Protein AF-A0A7G8X7M5-F1 (afdb_monomer_lite)

Foldseek 3Di:
DDDDDDDDDPPDPDDDPVVVVVVPVPPDDPVPPPDLVVVLVVLVVVCVVVVVVPPPDLVVLVVQLVVLVVQLCVLPPPDPPVVSCVPVVVSNVVSVVSNVSSVSSSCVNVVHPPVVVVVVVVVVVCVVDPD

Sequence (131 aa):
MERAFYSPRNKTPNVPRSWRLQLDIKKNCRKDEINLEKLQTEIREFTKARNWGGNHDARNLAISISLEASELLEHFQWKSGEEAVAHNKQEIVDEAADVFIYLLQFADLIGIDLEEAARAKMKKNAEKYPV

Structure (mmCIF, N/CA/C/O backbone):
data_AF-A0A7G8X7M5-F1
#
_entry.id   AF-A0A7G8X7M5-F1
#
loop_
_atom_site.group_PDB
_atom_site.id
_atom_site.type_symbol
_atom_site.label_atom_id
_atom_site.label_alt_id
_atom_site.label_comp_id
_atom_site.label_asym_id
_atom_site.label_entity_id
_atom_site.label_seq_id
_atom_site.pdbx_PDB_ins_code
_atom_site.Cartn_x
_atom_site.Cartn_y
_atom_site.Cartn_z
_atom_site.occupancy
_atom_site.B_iso_or_equiv
_atom_site.auth_seq_id
_atom_site.auth_comp_id
_atom_site.auth_asym_id
_atom_site.auth_atom_id
_atom_site.pdbx_PDB_model_num
ATOM 1 N N . MET A 1 1 ? -45.635 -36.754 -47.489 1.00 35.31 1 MET A N 1
ATOM 2 C CA . MET A 1 1 ? -44.382 -37.499 -47.740 1.00 35.31 1 MET A CA 1
ATOM 3 C C . MET A 1 1 ? -43.293 -36.438 -47.797 1.00 35.31 1 MET A C 1
ATOM 5 O O . MET A 1 1 ? -43.472 -35.518 -48.571 1.00 35.31 1 MET A O 1
ATOM 9 N N . GLU A 1 2 ? -42.247 -36.353 -46.985 1.00 36.25 2 GLU A N 1
ATOM 10 C CA . GLU A 1 2 ? -41.614 -37.227 -45.995 1.00 36.25 2 GLU A CA 1
ATOM 11 C C . GLU A 1 2 ? -40.651 -36.318 -45.181 1.00 36.25 2 GLU A C 1
ATOM 13 O O . GLU A 1 2 ? -40.161 -35.319 -45.709 1.00 36.25 2 GLU A O 1
ATOM 18 N N . ARG A 1 3 ? -40.437 -36.583 -43.884 1.00 41.66 3 ARG A N 1
ATOM 19 C CA . ARG A 1 3 ? -39.533 -35.804 -43.007 1.00 41.66 3 ARG A CA 1
ATOM 20 C C . ARG A 1 3 ? -38.076 -36.239 -43.217 1.00 41.66 3 ARG A C 1
ATOM 22 O O . ARG A 1 3 ? -37.840 -37.439 -43.224 1.00 41.66 3 ARG A O 1
ATOM 29 N N . ALA A 1 4 ? -37.115 -35.309 -43.171 1.00 34.50 4 ALA A N 1
ATOM 30 C CA . ALA A 1 4 ? -35.784 -35.551 -42.584 1.00 34.50 4 ALA A CA 1
ATOM 31 C C . ALA A 1 4 ? -35.048 -34.222 -42.300 1.00 34.50 4 ALA A C 1
ATOM 33 O O . ALA A 1 4 ? -34.762 -33.456 -43.208 1.00 34.50 4 ALA A O 1
ATOM 34 N N . PHE A 1 5 ? -34.967 -33.807 -41.033 1.00 36.88 5 PHE A N 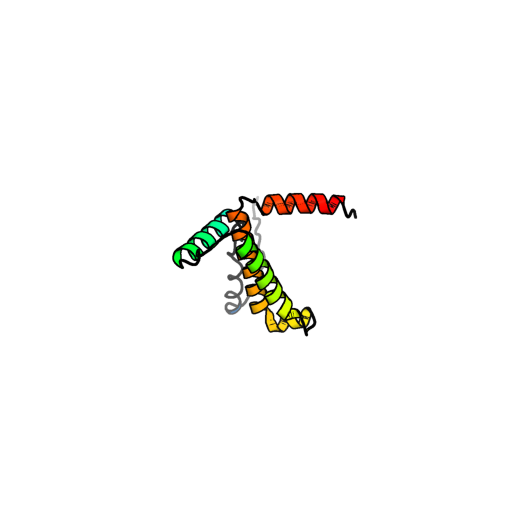1
ATOM 35 C CA . PHE A 1 5 ? -33.817 -33.965 -40.119 1.00 36.88 5 PHE A CA 1
ATOM 36 C C . PHE A 1 5 ? -32.692 -32.931 -40.313 1.00 36.88 5 PHE A C 1
ATOM 38 O O . PHE A 1 5 ? -31.762 -33.096 -41.095 1.00 36.88 5 PHE A O 1
ATOM 45 N N . TYR A 1 6 ? -32.767 -31.886 -39.485 1.00 34.03 6 TYR A N 1
ATOM 46 C CA . TYR A 1 6 ? -31.661 -31.005 -39.120 1.00 34.03 6 TYR A CA 1
ATOM 47 C C . TYR A 1 6 ? -30.586 -31.822 -38.379 1.00 34.03 6 TYR A C 1
ATOM 49 O O . TYR A 1 6 ? -30.892 -32.488 -37.391 1.00 34.03 6 TYR A O 1
ATOM 57 N N . SER A 1 7 ? -29.332 -31.779 -38.836 1.00 40.44 7 SER A N 1
ATOM 58 C CA . SER A 1 7 ? -28.184 -32.369 -38.130 1.00 40.44 7 SER A CA 1
ATOM 59 C C . SER A 1 7 ? -27.022 -31.369 -38.109 1.00 40.44 7 SER A C 1
ATOM 61 O O . SER A 1 7 ? -26.358 -31.201 -39.135 1.00 40.44 7 SER A O 1
ATOM 63 N N . PRO A 1 8 ? -26.702 -30.753 -36.957 1.00 43.31 8 PRO A N 1
ATOM 64 C CA . PRO A 1 8 ? -25.558 -29.868 -36.827 1.00 43.31 8 PRO A CA 1
ATOM 65 C C . PRO A 1 8 ? -24.313 -30.710 -36.535 1.00 43.31 8 PRO A C 1
ATOM 67 O O . PRO A 1 8 ? -24.108 -31.179 -35.418 1.00 43.31 8 PRO A O 1
ATOM 70 N N . ARG A 1 9 ? -23.454 -30.922 -37.536 1.00 40.19 9 ARG A N 1
ATOM 71 C CA . ARG A 1 9 ? -22.105 -31.454 -37.297 1.00 40.19 9 ARG A CA 1
ATOM 72 C C . ARG A 1 9 ? -21.068 -30.363 -37.511 1.00 40.19 9 ARG A C 1
ATOM 74 O O . ARG A 1 9 ? -20.459 -30.261 -38.572 1.00 40.19 9 ARG A O 1
ATOM 81 N N . ASN A 1 10 ? -20.855 -29.593 -36.443 1.00 41.62 10 ASN A N 1
ATOM 82 C CA . ASN A 1 10 ? -19.599 -28.897 -36.187 1.00 41.62 10 ASN A CA 1
ATOM 83 C C . ASN A 1 10 ? -18.473 -29.936 -36.220 1.00 41.62 10 ASN A C 1
ATOM 85 O O . ASN A 1 10 ? -18.331 -30.747 -35.305 1.00 41.62 10 ASN A O 1
ATOM 89 N N . LYS A 1 11 ? -17.691 -29.934 -37.299 1.00 43.81 11 LYS A N 1
ATOM 90 C CA . LYS A 1 11 ? -16.432 -30.671 -37.370 1.00 43.81 11 LYS A CA 1
ATOM 91 C C . LYS A 1 11 ? -15.440 -29.946 -36.463 1.00 43.81 11 LYS A C 1
ATOM 93 O O . LYS A 1 11 ? -14.825 -28.969 -36.877 1.00 43.81 11 LYS A O 1
ATOM 98 N N . THR A 1 12 ? -15.313 -30.383 -35.216 1.00 48.22 12 THR A N 1
ATOM 99 C CA . THR A 1 12 ? -14.159 -29.998 -34.404 1.00 48.22 12 THR A CA 1
ATOM 100 C C . THR A 1 12 ? -12.910 -30.622 -35.033 1.00 48.22 12 THR A C 1
ATOM 102 O O . THR A 1 12 ? -12.942 -31.800 -35.408 1.00 48.22 12 THR A O 1
ATOM 105 N N . PRO A 1 13 ? -11.814 -29.866 -35.215 1.00 43.06 13 PRO A N 1
ATOM 106 C CA . PRO A 1 13 ? -10.582 -30.450 -35.713 1.00 43.06 13 PRO A CA 1
ATOM 107 C C . PRO A 1 13 ? -10.057 -31.477 -34.705 1.00 43.06 13 PRO A C 1
ATOM 109 O O . PRO A 1 13 ? -10.163 -31.305 -33.490 1.00 43.06 13 PRO A O 1
ATOM 112 N N . ASN A 1 14 ? -9.528 -32.578 -35.236 1.00 51.53 14 ASN A N 1
ATOM 113 C CA . ASN A 1 14 ? -9.010 -33.715 -34.487 1.00 51.53 14 ASN A CA 1
ATOM 114 C C . ASN A 1 14 ? -7.735 -33.309 -33.728 1.00 51.53 14 ASN A C 1
ATOM 116 O O . ASN A 1 14 ? -6.630 -33.405 -34.255 1.00 51.53 14 ASN A O 1
ATOM 120 N N . VAL A 1 15 ? -7.900 -32.798 -32.506 1.00 52.44 15 VAL A N 1
ATOM 121 C CA . VAL A 1 15 ? -6.787 -32.407 -31.631 1.00 52.44 15 VAL A CA 1
ATOM 122 C C . VAL A 1 15 ? -6.190 -33.671 -30.988 1.00 52.44 15 VAL A C 1
ATOM 124 O O . VAL A 1 15 ? -6.952 -34.450 -30.393 1.00 52.44 15 VAL A O 1
ATOM 127 N N . PRO A 1 16 ? -4.865 -33.908 -31.077 1.00 59.88 16 PRO A N 1
ATOM 128 C CA . PRO A 1 16 ? -4.247 -35.123 -30.546 1.00 59.88 16 PRO A CA 1
ATOM 129 C C . PRO A 1 16 ? -4.472 -35.263 -29.031 1.00 59.88 16 PRO A C 1
ATOM 131 O O . PRO A 1 16 ? -4.518 -34.269 -28.309 1.00 59.88 16 PRO A O 1
ATOM 134 N N . ARG A 1 17 ? -4.598 -36.498 -28.516 1.00 53.53 17 ARG A N 1
ATOM 135 C CA . ARG A 1 17 ? -4.881 -36.762 -27.083 1.00 53.53 17 ARG A CA 1
ATOM 136 C C . ARG A 1 17 ? -3.874 -36.103 -26.125 1.00 53.53 17 ARG A C 1
ATOM 138 O O . ARG A 1 17 ? -4.277 -35.702 -25.039 1.00 53.53 17 ARG A O 1
ATOM 145 N N . SER A 1 18 ? -2.619 -35.925 -26.538 1.00 43.75 18 SER A N 1
ATOM 146 C CA . SER A 1 18 ? -1.574 -35.228 -25.769 1.00 43.75 18 SER A CA 1
ATOM 147 C C . SER A 1 18 ? -1.795 -33.715 -25.624 1.00 43.75 18 SER A C 1
ATOM 149 O O . SER A 1 18 ? -1.244 -33.108 -24.717 1.00 43.75 18 SER A O 1
ATOM 151 N N . TRP A 1 19 ? -2.655 -33.114 -26.450 1.00 42.59 19 TRP A N 1
ATOM 152 C CA . TRP A 1 19 ? -3.021 -31.692 -26.406 1.00 42.59 19 TRP A CA 1
ATOM 153 C C . TRP A 1 19 ? -4.318 -31.443 -25.622 1.00 42.59 19 TRP A C 1
ATOM 155 O O . TRP A 1 19 ? -4.722 -30.302 -25.411 1.00 42.59 19 TRP A O 1
ATOM 165 N N . ARG A 1 20 ? -4.976 -32.513 -25.156 1.00 46.06 20 ARG A N 1
ATOM 166 C CA . ARG A 1 20 ? -6.221 -32.450 -24.378 1.00 46.06 20 ARG A CA 1
ATOM 167 C C . ARG A 1 20 ? -5.982 -32.243 -22.871 1.00 46.06 20 ARG A C 1
ATOM 169 O O . ARG A 1 20 ? -6.933 -32.001 -22.151 1.00 46.06 20 ARG A O 1
ATOM 176 N N . LEU A 1 21 ? -4.725 -32.278 -22.414 1.00 45.78 21 LEU A N 1
ATOM 177 C CA . LEU A 1 21 ? -4.322 -32.023 -21.019 1.00 45.78 21 LEU A CA 1
ATOM 178 C C . LEU A 1 21 ? -3.834 -30.585 -20.758 1.00 45.78 21 LEU A C 1
ATOM 180 O O . LEU A 1 21 ? -3.687 -30.196 -19.607 1.00 45.78 21 LEU A O 1
ATOM 184 N N . GLN A 1 22 ? -3.632 -29.767 -21.798 1.00 42.41 22 GLN A N 1
ATOM 185 C CA . GLN A 1 22 ? -3.253 -28.348 -21.662 1.00 42.41 22 GLN A CA 1
ATOM 186 C C . GLN A 1 22 ? -4.407 -27.367 -21.930 1.00 42.41 22 GLN A C 1
ATOM 188 O O . GLN A 1 22 ? -4.246 -26.163 -21.744 1.00 42.41 22 GLN A O 1
ATOM 193 N N . LEU A 1 23 ? -5.587 -27.864 -22.315 1.00 42.44 23 LEU A N 1
ATOM 194 C CA . LEU A 1 23 ? -6.777 -27.044 -22.580 1.00 42.44 23 LEU A CA 1
ATOM 195 C C . LEU A 1 23 ? -7.804 -27.028 -21.433 1.00 42.44 23 LEU A C 1
ATOM 197 O O . LEU A 1 23 ? -8.767 -26.270 -21.510 1.00 42.44 23 LEU A O 1
ATOM 201 N N . ASP A 1 24 ? -7.549 -27.755 -20.340 1.00 40.41 24 ASP A N 1
ATOM 202 C CA . ASP A 1 24 ? -8.417 -27.800 -19.152 1.00 40.41 24 ASP A CA 1
ATOM 203 C C . ASP A 1 24 ? -7.824 -27.110 -17.901 1.00 40.41 24 ASP A C 1
ATOM 205 O O . ASP A 1 24 ? -8.462 -27.090 -16.856 1.00 40.41 24 ASP A O 1
ATOM 209 N N . ILE A 1 25 ? -6.674 -26.423 -18.005 1.00 44.53 25 ILE A N 1
ATOM 210 C CA . ILE A 1 25 ? -6.182 -25.513 -16.937 1.00 44.53 25 ILE A CA 1
ATOM 211 C C . ILE A 1 25 ? -6.824 -24.111 -17.049 1.00 44.53 25 ILE A C 1
ATOM 213 O O . ILE A 1 25 ? -6.808 -23.321 -16.111 1.00 44.53 25 ILE A O 1
ATOM 217 N N . LYS A 1 26 ? -7.489 -23.796 -18.171 1.00 45.31 26 LYS A N 1
ATOM 218 C CA . LYS A 1 26 ? -8.239 -22.534 -18.356 1.00 45.31 26 LYS A CA 1
ATOM 219 C C . LYS A 1 26 ? -9.707 -22.599 -17.912 1.00 45.31 26 LYS A C 1
ATOM 221 O O . LYS A 1 26 ? -10.516 -21.772 -18.328 1.00 45.31 26 LYS A O 1
ATOM 226 N N . LYS A 1 27 ? -10.062 -23.543 -17.042 1.00 50.28 27 LYS A N 1
ATOM 227 C CA . LYS A 1 27 ? -11.373 -23.600 -16.388 1.00 50.28 27 LYS A CA 1
ATOM 228 C C . LYS A 1 27 ? -11.188 -23.822 -14.897 1.00 50.28 27 LYS A C 1
ATOM 230 O O . LYS A 1 27 ? -11.186 -24.956 -14.444 1.00 50.28 27 LYS A O 1
ATOM 235 N N . ASN A 1 28 ? -11.047 -22.707 -14.183 1.00 44.09 28 ASN A N 1
ATOM 236 C CA . ASN A 1 28 ? -11.648 -22.417 -12.874 1.00 44.09 28 ASN A CA 1
ATOM 237 C C . ASN A 1 28 ? -10.727 -21.537 -12.008 1.00 44.09 28 ASN A C 1
ATOM 239 O O . ASN A 1 28 ? -10.410 -21.889 -10.883 1.00 44.09 28 ASN A O 1
ATOM 243 N N . CYS A 1 29 ? -10.352 -20.359 -12.508 1.00 41.28 29 CYS A N 1
ATOM 244 C CA . CYS A 1 29 ? -10.253 -19.197 -11.630 1.00 41.28 29 CYS A CA 1
ATOM 245 C C . CYS A 1 29 ? -11.438 -18.309 -11.990 1.00 41.28 29 CYS A C 1
ATOM 247 O O . CYS A 1 29 ? -11.324 -17.402 -12.815 1.00 41.28 29 CYS A O 1
ATOM 249 N N . ARG A 1 30 ? -12.607 -18.579 -11.395 1.00 47.31 30 ARG A N 1
ATOM 250 C CA . ARG A 1 30 ? -13.455 -17.440 -11.044 1.00 47.31 30 ARG A CA 1
ATOM 251 C C . ARG A 1 30 ? -12.530 -16.556 -10.212 1.00 47.31 30 ARG A C 1
ATOM 253 O O . ARG A 1 30 ? -12.005 -17.030 -9.212 1.00 47.31 30 ARG A O 1
ATOM 260 N N . LYS A 1 31 ? -12.213 -15.346 -10.682 1.00 52.84 31 LYS A N 1
ATOM 261 C CA . LYS A 1 31 ? -11.752 -14.322 -9.749 1.00 52.84 31 LYS A CA 1
ATOM 262 C C . LYS A 1 31 ? -12.932 -14.176 -8.807 1.00 52.84 31 LYS A C 1
ATOM 264 O O . LYS A 1 31 ? -13.942 -13.606 -9.214 1.00 52.84 31 LYS A O 1
ATOM 269 N N . ASP A 1 32 ? -12.861 -14.810 -7.644 1.00 57.25 32 ASP A N 1
ATOM 270 C CA . ASP A 1 32 ? -13.730 -14.418 -6.552 1.00 57.25 32 ASP A CA 1
ATOM 271 C C . ASP A 1 32 ? -13.569 -12.900 -6.454 1.00 57.25 32 ASP A C 1
ATOM 273 O O . ASP A 1 32 ? -12.452 -12.377 -6.538 1.00 57.25 32 ASP A O 1
ATOM 277 N N . GLU A 1 33 ? -14.692 -12.192 -6.467 1.00 65.56 33 GLU A N 1
ATOM 278 C CA . GLU A 1 33 ? -14.714 -10.748 -6.298 1.00 65.56 33 GLU A CA 1
ATOM 279 C C . GLU A 1 33 ? -13.829 -10.412 -5.093 1.00 65.56 33 GLU A C 1
ATOM 281 O O . GLU A 1 33 ? -14.007 -10.989 -4.017 1.00 65.56 33 GLU A O 1
ATOM 286 N N . ILE A 1 34 ? -12.797 -9.587 -5.301 1.00 70.69 34 ILE A N 1
ATOM 287 C CA . ILE A 1 34 ? -11.879 -9.232 -4.220 1.00 70.69 34 ILE A CA 1
ATOM 288 C C . ILE A 1 34 ? -12.708 -8.467 -3.196 1.00 70.69 34 ILE A C 1
ATOM 290 O O . ILE A 1 34 ? -13.087 -7.325 -3.433 1.0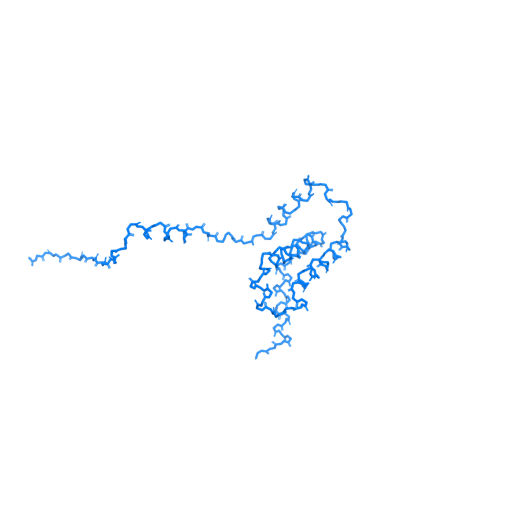0 70.69 34 ILE A O 1
ATOM 294 N N . ASN A 1 35 ? -12.992 -9.110 -2.069 1.00 86.81 35 ASN A N 1
ATOM 295 C CA . ASN A 1 35 ? -13.637 -8.476 -0.937 1.00 86.81 35 ASN A CA 1
ATOM 296 C C . ASN A 1 35 ? -12.535 -7.947 -0.008 1.00 86.81 35 ASN A C 1
ATOM 298 O O . ASN A 1 35 ? -11.841 -8.729 0.649 1.00 86.81 35 ASN A O 1
ATOM 302 N N . LEU A 1 36 ? -12.354 -6.623 0.010 1.00 89.62 36 LEU A N 1
ATOM 303 C CA . LEU A 1 36 ? -11.315 -5.971 0.813 1.00 89.62 36 LEU A CA 1
ATOM 304 C C . LEU A 1 36 ? -11.513 -6.201 2.314 1.00 89.62 36 LEU A C 1
ATOM 306 O O . LEU A 1 36 ? -10.530 -6.423 3.013 1.00 89.62 36 LEU A O 1
ATOM 310 N N . GLU A 1 37 ? -12.755 -6.241 2.796 1.00 88.56 37 GLU A N 1
ATOM 311 C CA . GLU A 1 37 ? -13.060 -6.507 4.208 1.00 88.56 37 GLU A CA 1
ATOM 312 C C . GLU A 1 37 ? -12.644 -7.927 4.617 1.00 88.56 37 GLU A C 1
ATOM 314 O O . GLU A 1 37 ? -12.103 -8.157 5.706 1.00 88.56 37 GLU A O 1
ATOM 319 N N . LYS A 1 38 ? -12.865 -8.901 3.725 1.00 90.50 38 LYS A N 1
ATOM 320 C CA . LYS A 1 38 ? -12.416 -10.281 3.923 1.00 90.50 38 LYS A CA 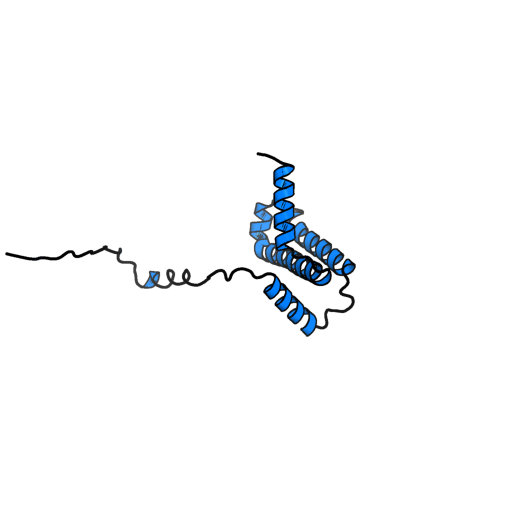1
ATOM 321 C C . LYS A 1 38 ? -10.892 -10.340 3.991 1.00 90.50 38 LYS A C 1
ATOM 323 O O . LYS A 1 38 ? -10.357 -10.939 4.918 1.00 90.50 38 LYS A O 1
ATOM 328 N N . LEU A 1 39 ? -10.201 -9.674 3.068 1.00 92.38 39 LEU A N 1
ATOM 329 C CA . LEU A 1 39 ? -8.739 -9.632 3.060 1.00 92.38 39 LEU A CA 1
ATOM 330 C C . LEU A 1 39 ? -8.173 -8.919 4.302 1.00 92.38 39 LEU A C 1
ATOM 332 O O . LEU A 1 39 ? -7.242 -9.421 4.924 1.00 92.38 39 LEU A O 1
ATOM 336 N N . GLN A 1 40 ? -8.768 -7.802 4.729 1.00 92.81 40 GLN A N 1
ATOM 337 C CA . GLN A 1 40 ? -8.422 -7.133 5.991 1.00 92.81 40 GLN A CA 1
ATOM 338 C C . GLN A 1 40 ? -8.611 -8.065 7.195 1.00 92.81 40 GLN A C 1
ATOM 340 O O . GLN A 1 40 ? -7.790 -8.072 8.113 1.00 92.81 40 GLN A O 1
ATOM 345 N N . THR A 1 41 ? -9.658 -8.895 7.184 1.00 91.75 41 THR A N 1
ATOM 346 C CA . THR A 1 41 ? -9.886 -9.908 8.224 1.00 91.75 41 THR A CA 1
ATOM 347 C C . THR A 1 41 ? -8.795 -10.973 8.232 1.00 91.75 41 THR A C 1
ATOM 349 O O . THR A 1 41 ? -8.224 -11.231 9.290 1.00 91.75 41 THR A O 1
ATOM 352 N N . GLU A 1 42 ? -8.447 -11.529 7.071 1.00 93.50 42 GLU A N 1
ATOM 353 C CA . GLU A 1 42 ? -7.361 -12.508 6.936 1.00 93.50 42 GLU A CA 1
ATOM 354 C C . GLU A 1 42 ? -6.018 -11.933 7.422 1.00 93.50 42 GLU A C 1
ATOM 356 O O . GLU A 1 42 ? -5.298 -12.588 8.180 1.00 93.50 42 GLU A O 1
ATOM 361 N N . ILE A 1 43 ? -5.711 -10.677 7.076 1.00 92.31 43 ILE A N 1
ATOM 362 C CA . ILE A 1 43 ? -4.501 -9.979 7.534 1.00 92.31 43 ILE A CA 1
ATOM 363 C C . ILE A 1 43 ? -4.516 -9.791 9.057 1.00 92.31 43 ILE A C 1
ATOM 365 O O . ILE A 1 43 ? -3.531 -10.104 9.728 1.00 92.31 43 ILE A O 1
ATOM 369 N N . ARG A 1 44 ? -5.632 -9.332 9.640 1.00 89.00 44 ARG A N 1
ATOM 370 C CA . ARG A 1 44 ? -5.757 -9.190 11.102 1.00 89.00 44 ARG A CA 1
ATOM 371 C C . ARG A 1 44 ? -5.509 -10.505 11.825 1.00 89.00 44 ARG A C 1
ATOM 373 O O . ARG A 1 44 ? -4.797 -10.528 12.829 1.00 89.00 44 ARG A O 1
ATOM 380 N N . GLU A 1 45 ? -6.104 -11.591 11.342 1.00 91.38 45 GLU A N 1
ATOM 381 C CA . GLU A 1 45 ? -5.933 -12.921 11.926 1.00 91.38 45 GLU A CA 1
ATOM 382 C C . GLU A 1 45 ? -4.479 -13.389 11.821 1.00 91.38 45 GLU A C 1
ATOM 384 O O . GLU A 1 45 ? -3.905 -13.856 12.810 1.00 91.38 45 GLU A O 1
ATOM 389 N N . PHE A 1 46 ? -3.854 -13.186 10.659 1.00 90.44 46 PHE A N 1
ATOM 390 C CA . PHE A 1 46 ? -2.454 -13.513 10.412 1.00 90.44 46 PHE A CA 1
ATOM 391 C C . PHE A 1 46 ? -1.499 -12.774 11.363 1.00 90.44 46 PHE A C 1
ATOM 393 O O . PHE A 1 46 ? -0.621 -13.406 11.967 1.00 90.44 46 PHE A O 1
ATOM 400 N N . THR A 1 47 ? -1.690 -11.463 11.525 1.00 87.19 47 THR A N 1
ATOM 401 C CA . THR A 1 47 ? -0.889 -10.598 12.403 1.00 87.19 47 THR A CA 1
ATOM 402 C C . THR A 1 47 ? -1.107 -10.948 13.874 1.00 87.19 47 THR A C 1
ATOM 404 O O . THR A 1 47 ? -0.147 -11.075 14.642 1.00 87.19 47 THR A O 1
ATOM 407 N N . LYS A 1 48 ? -2.367 -11.170 14.279 1.00 86.31 48 LYS A N 1
ATOM 408 C CA . LYS A 1 48 ? -2.729 -11.550 15.652 1.00 86.31 48 LYS A CA 1
ATOM 409 C C . LYS A 1 48 ? -2.098 -12.881 16.052 1.00 86.31 48 LYS A C 1
ATOM 411 O O . LYS A 1 48 ? -1.560 -12.985 17.151 1.00 86.31 48 LYS A O 1
ATOM 416 N N . ALA A 1 49 ? -2.116 -13.876 15.163 1.00 88.88 49 ALA A N 1
ATOM 417 C CA . ALA A 1 49 ? -1.534 -15.194 15.420 1.00 88.88 49 ALA A CA 1
ATOM 418 C C . ALA A 1 49 ? -0.017 -15.150 15.686 1.00 88.88 49 ALA A C 1
ATOM 420 O O . ALA A 1 49 ? 0.513 -16.027 16.364 1.00 88.88 49 ALA A O 1
ATOM 421 N N . ARG A 1 50 ? 0.680 -14.128 15.176 1.00 85.00 50 ARG A N 1
ATOM 422 C CA . ARG A 1 50 ? 2.135 -13.947 15.325 1.00 85.00 50 ARG A CA 1
ATOM 423 C C . ARG A 1 50 ? 2.526 -13.010 16.460 1.00 85.00 50 ARG A C 1
ATOM 425 O O . ARG A 1 50 ? 3.713 -12.804 16.691 1.00 85.00 50 ARG A O 1
ATOM 432 N N . ASN A 1 51 ? 1.543 -12.443 17.163 1.00 76.38 51 ASN A N 1
ATOM 433 C CA . ASN A 1 51 ? 1.759 -11.392 18.154 1.00 76.38 51 ASN A CA 1
ATOM 434 C C . ASN A 1 51 ? 2.605 -10.225 17.602 1.00 76.38 51 ASN A C 1
ATOM 436 O O . ASN A 1 51 ? 3.377 -9.603 18.327 1.00 76.38 51 ASN A O 1
ATOM 440 N N . TRP A 1 52 ? 2.462 -9.928 16.307 1.00 74.00 52 TRP A N 1
ATOM 441 C CA . TRP A 1 52 ? 3.168 -8.820 15.656 1.00 74.00 52 TRP A CA 1
ATOM 442 C C . TRP A 1 52 ? 2.589 -7.443 16.027 1.00 74.00 52 TRP A C 1
ATOM 444 O O . TRP A 1 52 ? 3.186 -6.424 15.720 1.00 74.00 52 TRP A O 1
ATOM 454 N N . GLY A 1 53 ? 1.495 -7.402 16.799 1.00 56.84 53 GLY A N 1
ATOM 455 C CA . GLY A 1 53 ? 0.790 -6.191 17.242 1.00 56.84 53 GLY A CA 1
ATOM 456 C C . GLY A 1 53 ? 1.486 -5.324 18.305 1.00 56.84 53 GLY A C 1
ATOM 457 O O . GLY A 1 53 ? 0.810 -4.553 18.988 1.00 56.84 53 GLY A O 1
ATOM 458 N N . GLY A 1 54 ? 2.804 -5.434 18.486 1.00 51.66 54 GLY A N 1
ATOM 459 C CA . GLY A 1 54 ? 3.556 -4.533 19.363 1.00 51.66 54 GLY A CA 1
ATOM 460 C C . GLY A 1 54 ? 3.679 -3.145 18.726 1.00 51.66 54 GLY A C 1
ATOM 461 O O . GLY A 1 54 ? 4.459 -2.973 17.801 1.00 51.66 54 GLY A O 1
ATOM 462 N N . ASN A 1 55 ? 2.914 -2.164 19.224 1.00 55.91 55 ASN A N 1
ATOM 463 C CA . ASN A 1 55 ? 2.783 -0.795 18.688 1.00 55.91 55 ASN A CA 1
ATOM 464 C C . ASN A 1 55 ? 2.238 -0.702 17.245 1.00 55.91 55 ASN A C 1
ATOM 466 O O . ASN A 1 55 ? 2.786 0.002 16.399 1.00 55.91 55 ASN A O 1
ATOM 470 N N . HIS A 1 56 ? 1.101 -1.343 16.971 1.00 69.50 56 HIS A N 1
ATOM 471 C CA . HIS A 1 56 ? 0.289 -1.040 15.784 1.00 69.50 56 HIS A CA 1
ATOM 472 C C . HIS A 1 56 ? -0.484 0.275 15.978 1.00 69.50 56 HIS A C 1
ATOM 474 O O . HIS A 1 56 ? -1.670 0.274 16.303 1.00 69.50 56 HIS A O 1
ATOM 480 N N . ASP A 1 57 ? 0.203 1.404 15.810 1.00 86.19 57 ASP A N 1
ATOM 481 C CA . ASP A 1 57 ? -0.437 2.712 15.679 1.00 86.19 57 ASP A CA 1
ATOM 482 C C . ASP A 1 57 ? -0.400 3.197 14.219 1.00 86.19 57 ASP A C 1
ATOM 484 O O . ASP A 1 57 ? 0.351 2.694 13.377 1.00 86.19 57 ASP A O 1
ATOM 488 N N . ALA A 1 58 ? -1.241 4.185 13.904 1.00 92.62 58 ALA A N 1
ATOM 489 C CA . ALA A 1 58 ? -1.356 4.715 12.547 1.00 92.62 58 ALA A CA 1
ATOM 490 C C . ALA A 1 58 ? -0.034 5.317 12.040 1.00 92.62 58 ALA A C 1
ATOM 492 O O . ALA A 1 58 ? 0.228 5.301 10.838 1.00 92.62 58 ALA A O 1
ATOM 493 N N . ARG A 1 59 ? 0.818 5.822 12.942 1.00 94.69 59 ARG A N 1
ATOM 494 C CA . ARG A 1 59 ? 2.124 6.379 12.583 1.00 94.69 59 ARG A CA 1
ATOM 495 C C . ARG A 1 59 ? 3.063 5.273 12.109 1.00 94.69 59 ARG A C 1
ATOM 497 O O . ARG A 1 59 ? 3.705 5.448 11.080 1.00 94.69 59 ARG A O 1
ATOM 504 N N . ASN A 1 60 ? 3.143 4.161 12.829 1.00 93.31 60 ASN A N 1
ATOM 505 C CA . ASN A 1 60 ? 4.037 3.060 12.485 1.00 93.31 60 ASN A CA 1
ATOM 506 C C . ASN A 1 60 ? 3.609 2.394 11.178 1.00 93.31 60 ASN A C 1
ATOM 508 O O . ASN A 1 60 ? 4.455 2.168 10.324 1.00 93.31 60 ASN A O 1
ATOM 512 N N . LEU A 1 61 ? 2.304 2.201 10.961 1.00 94.25 61 LEU A N 1
ATOM 513 C CA . LEU A 1 61 ? 1.799 1.694 9.681 1.00 94.25 61 LEU A CA 1
ATOM 514 C C . LEU A 1 61 ? 2.098 2.650 8.516 1.00 94.25 61 LEU A C 1
ATOM 516 O O . LEU A 1 61 ? 2.500 2.199 7.449 1.00 94.25 61 LEU A O 1
ATOM 520 N N . ALA A 1 62 ? 1.969 3.966 8.716 1.00 96.50 62 ALA A N 1
ATOM 521 C CA . ALA A 1 62 ? 2.350 4.946 7.696 1.00 96.50 62 ALA A CA 1
ATOM 522 C C . ALA A 1 62 ? 3.857 4.910 7.377 1.00 96.50 62 ALA A C 1
ATOM 524 O O . ALA A 1 62 ? 4.243 5.075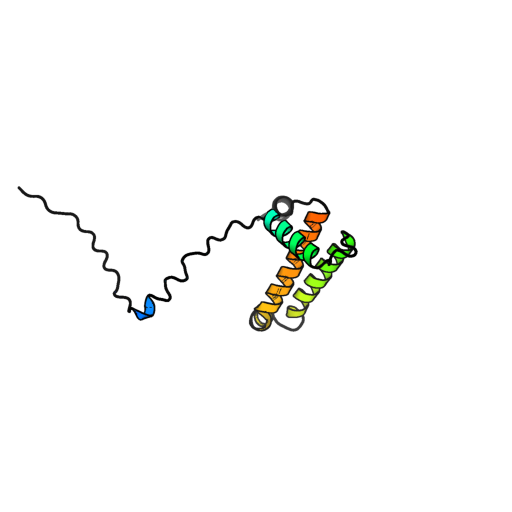 6.221 1.00 96.50 62 ALA A O 1
ATOM 525 N N . ILE A 1 63 ? 4.703 4.674 8.387 1.00 96.56 63 ILE A N 1
ATOM 526 C CA . ILE A 1 63 ? 6.143 4.466 8.196 1.00 96.56 63 ILE A CA 1
ATOM 527 C C . ILE A 1 63 ? 6.386 3.184 7.395 1.00 96.56 63 ILE A C 1
ATOM 529 O O . ILE A 1 63 ? 7.088 3.259 6.393 1.00 96.56 63 ILE A O 1
ATOM 533 N N . SER A 1 64 ? 5.773 2.055 7.769 1.00 95.94 64 SER A N 1
ATOM 534 C CA . SER A 1 64 ? 5.902 0.787 7.036 1.00 95.94 64 SER A CA 1
ATOM 535 C C . SER A 1 64 ? 5.517 0.937 5.567 1.00 95.94 64 SER A C 1
ATOM 537 O O . SER A 1 64 ? 6.307 0.577 4.709 1.00 95.94 64 SER A O 1
ATOM 539 N N . ILE A 1 65 ? 4.389 1.589 5.252 1.00 97.81 65 ILE A N 1
ATOM 540 C CA . ILE A 1 65 ? 3.996 1.875 3.857 1.00 97.81 65 ILE A CA 1
ATOM 541 C C . ILE A 1 65 ? 5.117 2.595 3.093 1.00 97.81 65 ILE A C 1
ATOM 543 O O . ILE A 1 65 ? 5.385 2.272 1.939 1.00 97.81 65 ILE A O 1
ATOM 547 N N . SER A 1 66 ? 5.769 3.581 3.716 1.00 98.56 66 SER A N 1
ATOM 548 C CA . SER A 1 66 ? 6.871 4.312 3.084 1.00 98.56 66 SER A CA 1
ATOM 549 C C . SER A 1 66 ? 8.128 3.462 2.898 1.00 98.56 66 SER A C 1
ATOM 551 O O . SER A 1 66 ? 8.863 3.708 1.940 1.00 98.56 66 SER A O 1
ATOM 553 N N . LEU A 1 67 ? 8.403 2.534 3.816 1.00 98.31 67 LEU A N 1
ATOM 554 C CA . LEU A 1 67 ? 9.545 1.626 3.727 1.00 98.31 67 LEU A CA 1
ATOM 555 C C . LEU A 1 67 ? 9.339 0.648 2.571 1.00 98.31 67 LEU A C 1
ATOM 557 O O . LEU A 1 67 ? 10.129 0.694 1.637 1.00 98.31 67 LEU A O 1
ATOM 561 N N . GLU A 1 68 ? 8.214 -0.069 2.529 1.00 98.44 68 GLU A N 1
ATOM 562 C CA . GLU A 1 68 ? 7.966 -1.054 1.461 1.00 98.44 68 GLU A CA 1
ATOM 563 C C . GLU A 1 68 ? 7.827 -0.387 0.084 1.00 98.44 68 GLU A C 1
ATOM 565 O O . GLU A 1 68 ? 8.247 -0.914 -0.942 1.00 98.44 68 GLU A O 1
ATOM 570 N N . ALA A 1 69 ? 7.299 0.843 0.029 1.00 98.75 69 ALA A N 1
ATOM 571 C CA . ALA A 1 69 ? 7.283 1.610 -1.217 1.00 98.75 69 ALA A CA 1
ATOM 572 C C . ALA A 1 69 ? 8.698 1.990 -1.690 1.00 98.75 69 ALA A C 1
ATOM 574 O O . ALA A 1 69 ? 8.916 2.172 -2.891 1.00 98.75 69 ALA A O 1
ATOM 575 N N . SER A 1 70 ? 9.644 2.133 -0.760 1.00 98.69 70 SER A N 1
ATOM 576 C CA . SER A 1 70 ? 11.054 2.355 -1.078 1.00 98.69 70 SER A CA 1
ATOM 577 C C . SER A 1 70 ? 11.730 1.054 -1.509 1.00 98.69 70 SER A C 1
ATOM 579 O O . SER A 1 70 ? 12.442 1.090 -2.505 1.00 98.69 70 SER A O 1
ATOM 581 N N . GLU A 1 71 ? 11.448 -0.080 -0.863 1.00 98.50 71 GLU A N 1
ATOM 582 C CA . GLU A 1 71 ? 11.944 -1.404 -1.285 1.00 98.50 71 GLU A CA 1
ATOM 583 C C . GLU A 1 71 ? 11.466 -1.737 -2.710 1.00 98.50 71 GLU A C 1
ATOM 585 O O . GLU A 1 71 ? 12.268 -2.047 -3.595 1.00 98.50 71 GLU A O 1
ATOM 590 N N . LEU A 1 72 ? 10.187 -1.479 -3.010 1.00 98.50 72 LEU A N 1
ATOM 591 C CA . LEU A 1 72 ? 9.654 -1.561 -4.371 1.00 98.50 72 LEU A CA 1
ATOM 592 C C . LEU A 1 72 ? 10.431 -0.674 -5.360 1.00 98.50 72 LEU A C 1
ATOM 594 O O . LEU A 1 72 ? 10.691 -1.080 -6.496 1.00 98.50 72 LEU A O 1
ATOM 598 N N . LEU A 1 73 ? 10.786 0.549 -4.954 1.00 98.31 73 LEU A N 1
ATOM 599 C CA . L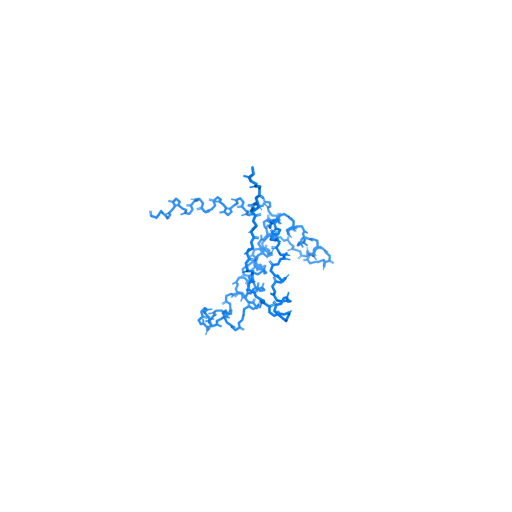EU A 1 73 ? 11.525 1.496 -5.791 1.00 98.31 73 LEU A CA 1
ATOM 600 C C . LEU A 1 73 ? 12.968 1.038 -6.057 1.00 98.31 73 LEU A C 1
ATOM 602 O O . LEU A 1 73 ? 13.489 1.297 -7.147 1.00 98.31 73 LEU A O 1
ATOM 606 N N . GLU A 1 74 ? 13.613 0.348 -5.115 1.00 98.12 74 GLU A N 1
ATOM 607 C CA . GLU A 1 74 ? 15.003 -0.107 -5.244 1.00 98.12 74 GLU A CA 1
ATOM 608 C C . GLU A 1 74 ? 15.218 -1.007 -6.467 1.00 98.12 74 GLU A C 1
ATOM 610 O O . GLU A 1 74 ? 16.241 -0.894 -7.152 1.00 98.12 74 GLU A O 1
ATOM 615 N N . HIS A 1 75 ? 14.221 -1.816 -6.842 1.00 97.75 75 HIS A N 1
ATOM 616 C CA . HIS A 1 75 ? 14.279 -2.649 -8.049 1.00 97.75 75 HIS A CA 1
ATOM 617 C C . HIS A 1 75 ? 14.460 -1.856 -9.353 1.00 97.75 75 HIS A C 1
ATOM 619 O O . HIS A 1 75 ? 14.933 -2.408 -10.351 1.00 97.75 75 HIS A O 1
ATOM 625 N N . PHE A 1 76 ? 14.127 -0.565 -9.346 1.00 97.75 76 PHE A N 1
ATOM 626 C CA . PHE A 1 76 ? 14.181 0.320 -10.507 1.00 97.75 76 PHE A CA 1
ATOM 627 C C . PHE A 1 76 ? 15.333 1.332 -10.447 1.00 97.75 76 PHE A C 1
ATOM 629 O O . PHE A 1 76 ? 15.525 2.084 -11.399 1.00 97.75 76 PHE A O 1
ATOM 636 N N . GLN A 1 77 ? 16.123 1.366 -9.368 1.00 97.38 77 GLN A N 1
ATOM 637 C CA . GLN A 1 77 ? 17.105 2.433 -9.132 1.00 97.38 77 GLN A CA 1
ATOM 638 C C . GLN A 1 77 ? 18.208 2.506 -10.205 1.00 97.38 77 GLN A C 1
ATOM 640 O O . GLN A 1 77 ? 18.654 3.596 -10.566 1.00 97.38 77 GLN A O 1
ATOM 645 N N . TRP A 1 78 ? 18.647 1.353 -10.720 1.00 97.12 78 TRP A N 1
ATOM 646 C CA . TRP A 1 78 ? 19.809 1.241 -11.618 1.00 97.12 78 TRP A CA 1
ATOM 647 C C . TRP A 1 78 ? 19.503 0.562 -12.955 1.00 97.12 78 TRP A C 1
ATOM 649 O O . TRP A 1 78 ? 20.421 0.242 -13.708 1.00 97.12 78 TRP A O 1
ATOM 659 N N . LYS A 1 79 ? 18.224 0.306 -13.242 1.00 94.06 79 LYS A N 1
ATOM 660 C CA . LYS A 1 79 ? 17.765 -0.457 -14.408 1.00 94.06 79 LYS A CA 1
ATOM 661 C C . LYS A 1 79 ? 16.653 0.294 -15.129 1.00 94.06 79 LYS A C 1
ATOM 663 O O . LYS A 1 79 ? 15.944 1.100 -14.532 1.00 94.06 79 LYS A O 1
ATOM 668 N N . SER A 1 80 ? 16.470 -0.005 -16.413 1.00 96.31 80 SER A N 1
ATOM 669 C CA . SER A 1 80 ? 15.228 0.374 -17.099 1.00 96.31 80 SER A CA 1
ATOM 670 C C . SER A 1 80 ? 14.028 -0.362 -16.488 1.00 96.31 80 SER A C 1
ATOM 672 O O . SER A 1 80 ? 14.185 -1.427 -15.884 1.00 96.31 80 SER A O 1
ATOM 674 N N . GLY A 1 81 ? 12.821 0.182 -16.664 1.00 95.69 81 GLY A N 1
ATOM 675 C CA . GLY A 1 81 ? 11.600 -0.444 -16.151 1.00 95.69 81 GLY A CA 1
ATOM 676 C C . GLY A 1 81 ? 11.371 -1.841 -16.730 1.00 95.69 81 GLY A C 1
ATOM 677 O O . GLY A 1 81 ? 11.024 -2.768 -16.001 1.00 95.69 81 GLY A O 1
ATOM 678 N N . GLU A 1 82 ? 11.630 -2.020 -18.025 1.00 97.06 82 GLU A N 1
ATOM 679 C CA . GLU A 1 82 ? 11.507 -3.306 -18.708 1.00 97.06 82 GLU A CA 1
ATOM 680 C C . GLU A 1 82 ? 12.510 -4.334 -18.174 1.00 97.06 82 GLU A C 1
ATOM 682 O O . GLU A 1 82 ? 12.154 -5.492 -17.950 1.00 97.06 82 GLU A O 1
ATOM 687 N N . GLU A 1 83 ? 13.757 -3.919 -17.939 1.00 97.44 83 GLU A N 1
ATOM 688 C CA . GLU A 1 83 ? 14.804 -4.794 -17.414 1.00 97.44 83 GLU A CA 1
ATOM 689 C C . GLU A 1 83 ? 14.528 -5.209 -15.966 1.00 97.44 83 GLU A C 1
ATOM 691 O O . GLU A 1 83 ? 14.678 -6.388 -15.638 1.00 97.44 83 GLU A O 1
ATOM 696 N N . ALA A 1 84 ? 14.090 -4.277 -15.115 1.00 96.69 84 ALA A N 1
ATOM 697 C CA . ALA A 1 84 ? 13.701 -4.573 -13.740 1.00 96.69 84 ALA A CA 1
ATOM 698 C C . ALA A 1 84 ? 12.579 -5.621 -13.703 1.00 96.69 84 ALA A C 1
ATOM 700 O O . ALA A 1 84 ? 12.726 -6.666 -13.072 1.00 96.69 84 ALA A O 1
ATOM 701 N N . VAL A 1 85 ? 11.504 -5.410 -14.469 1.00 96.25 85 VAL A N 1
ATOM 702 C CA . VAL A 1 85 ? 10.369 -6.346 -14.530 1.00 96.25 85 VAL A CA 1
ATOM 703 C C . VAL A 1 85 ? 10.765 -7.702 -15.118 1.00 96.25 85 VAL A C 1
ATOM 705 O O . VAL A 1 85 ? 10.212 -8.721 -14.714 1.00 96.25 85 VAL A O 1
ATOM 708 N N . ALA A 1 86 ? 11.707 -7.753 -16.061 1.00 96.81 86 ALA A N 1
ATOM 709 C CA . ALA A 1 86 ? 12.153 -9.017 -16.645 1.00 96.81 86 ALA A CA 1
ATOM 710 C C . ALA A 1 86 ? 12.977 -9.877 -15.669 1.00 96.81 86 ALA A C 1
ATOM 712 O O . ALA A 1 86 ? 12.868 -11.103 -15.714 1.00 96.81 86 ALA A O 1
ATOM 713 N N . HIS A 1 87 ? 13.783 -9.256 -14.803 1.00 95.12 87 HIS A N 1
ATOM 714 C CA . HIS A 1 87 ? 14.755 -9.963 -13.957 1.00 95.12 87 HIS A CA 1
ATOM 715 C C . HIS A 1 87 ? 14.343 -10.091 -12.486 1.00 95.12 87 HIS A C 1
ATOM 717 O O . HIS A 1 87 ? 14.800 -11.017 -11.828 1.00 95.12 87 HIS A O 1
ATOM 723 N N . ASN A 1 88 ? 13.493 -9.191 -11.985 1.00 96.00 88 ASN A N 1
ATOM 724 C CA . ASN A 1 88 ? 13.136 -9.063 -10.566 1.00 96.00 88 ASN A CA 1
ATOM 725 C C . ASN A 1 88 ? 11.611 -9.132 -10.356 1.00 96.00 88 ASN A C 1
ATOM 727 O O . ASN A 1 88 ? 11.053 -8.488 -9.471 1.00 96.00 88 ASN A O 1
ATOM 731 N N . LYS A 1 89 ? 10.891 -9.832 -11.242 1.00 95.75 89 LYS A N 1
ATOM 732 C CA . LYS A 1 89 ? 9.423 -9.796 -11.265 1.00 95.75 89 LYS A CA 1
ATOM 733 C C . LYS A 1 89 ? 8.790 -10.227 -9.946 1.00 95.75 89 LYS A C 1
ATOM 735 O O . LYS A 1 89 ? 7.767 -9.661 -9.577 1.00 95.75 89 LYS A O 1
ATOM 740 N N . GLN A 1 90 ? 9.317 -11.281 -9.327 1.00 97.75 90 GLN A N 1
ATOM 741 C CA . GLN A 1 90 ? 8.693 -11.851 -8.139 1.00 97.75 90 GLN A CA 1
ATOM 742 C C . GLN A 1 90 ? 8.894 -10.925 -6.944 1.00 97.75 90 GLN A C 1
ATOM 744 O O . GLN A 1 90 ? 7.933 -10.623 -6.258 1.00 97.75 90 GLN A O 1
ATOM 749 N N . GLU A 1 91 ? 10.098 -10.392 -6.795 1.00 97.75 91 GLU A N 1
ATOM 750 C CA . GLU A 1 91 ? 10.459 -9.440 -5.753 1.00 97.75 91 GLU A CA 1
ATOM 751 C C . GLU A 1 91 ? 9.621 -8.158 -5.882 1.00 97.75 91 GLU A C 1
ATOM 753 O O . GLU A 1 91 ? 8.965 -7.751 -4.937 1.00 97.75 91 GLU A O 1
ATOM 758 N N . ILE A 1 92 ? 9.473 -7.613 -7.097 1.00 98.19 92 ILE A N 1
ATOM 759 C CA . ILE A 1 92 ? 8.566 -6.478 -7.362 1.00 98.19 92 ILE A CA 1
ATOM 760 C C . ILE A 1 92 ? 7.116 -6.787 -6.947 1.00 98.19 92 ILE A C 1
ATOM 762 O O . ILE A 1 92 ? 6.399 -5.895 -6.492 1.00 98.19 92 ILE A O 1
ATOM 766 N N . VAL A 1 93 ? 6.648 -8.021 -7.166 1.00 98.12 93 VAL A N 1
ATOM 767 C CA . VAL A 1 93 ? 5.297 -8.440 -6.765 1.00 98.12 93 VAL A CA 1
ATOM 768 C C . VAL A 1 93 ? 5.180 -8.521 -5.247 1.00 98.12 93 VAL A C 1
ATOM 770 O O . VAL A 1 93 ? 4.147 -8.103 -4.725 1.00 98.12 93 VAL A O 1
ATOM 773 N N . ASP A 1 94 ? 6.206 -9.028 -4.572 1.00 98.12 94 ASP A N 1
ATOM 774 C CA . ASP A 1 94 ? 6.243 -9.160 -3.118 1.00 98.12 94 ASP A CA 1
ATOM 775 C C . ASP A 1 94 ? 6.231 -7.764 -2.464 1.00 98.12 94 ASP A C 1
ATOM 777 O O . ASP A 1 94 ? 5.303 -7.468 -1.714 1.00 98.12 94 ASP A O 1
ATOM 781 N N . GLU A 1 95 ? 7.097 -6.838 -2.893 1.00 98.56 95 GLU A N 1
ATOM 782 C CA . GLU A 1 95 ? 7.124 -5.470 -2.343 1.00 98.56 95 GLU A CA 1
ATOM 783 C C . GLU A 1 95 ? 5.833 -4.687 -2.629 1.00 98.56 95 GLU A C 1
ATOM 785 O O . GLU A 1 95 ? 5.302 -3.952 -1.791 1.00 98.56 95 GLU A O 1
ATOM 790 N N . ALA A 1 96 ? 5.254 -4.863 -3.822 1.00 98.50 96 ALA A N 1
ATOM 791 C CA . ALA A 1 96 ? 3.959 -4.265 -4.137 1.00 98.50 96 ALA A CA 1
ATOM 792 C C . ALA A 1 96 ? 2.828 -4.840 -3.265 1.00 98.50 96 ALA A C 1
ATOM 794 O O . ALA A 1 96 ? 1.880 -4.118 -2.928 1.00 98.50 96 ALA A O 1
ATOM 795 N N . ALA A 1 97 ? 2.903 -6.127 -2.913 1.00 97.75 97 ALA A N 1
ATOM 796 C CA . ALA A 1 97 ? 1.959 -6.759 -2.005 1.00 97.75 97 ALA A CA 1
ATOM 797 C C . ALA A 1 97 ? 2.140 -6.243 -0.574 1.00 97.75 97 ALA A C 1
ATOM 799 O O . ALA A 1 97 ? 1.134 -5.952 0.075 1.00 97.75 97 ALA A O 1
ATOM 800 N N . ASP A 1 98 ? 3.372 -6.042 -0.114 1.00 97.75 98 ASP A N 1
ATOM 801 C CA . ASP A 1 98 ? 3.653 -5.526 1.225 1.00 97.75 98 ASP A CA 1
ATOM 802 C C . ASP A 1 98 ? 3.144 -4.088 1.396 1.00 97.75 98 ASP A C 1
ATOM 804 O O . ASP A 1 98 ? 2.392 -3.808 2.340 1.00 97.75 98 ASP A O 1
ATOM 808 N N . VAL A 1 99 ? 3.373 -3.205 0.412 1.00 98.38 99 VAL A N 1
ATOM 809 C CA . VAL A 1 99 ? 2.742 -1.869 0.370 1.00 98.38 99 VAL A CA 1
ATOM 810 C C . VAL A 1 99 ? 1.222 -1.971 0.519 1.00 98.38 99 VAL A C 1
ATOM 812 O O . VAL A 1 99 ? 0.605 -1.228 1.292 1.00 98.38 99 VAL A O 1
ATOM 815 N N . PHE A 1 100 ? 0.598 -2.888 -0.221 1.00 97.50 100 PHE A N 1
ATOM 816 C CA . PHE A 1 100 ? -0.849 -3.056 -0.198 1.00 97.50 100 PHE A CA 1
ATOM 817 C C . PHE A 1 100 ? -1.352 -3.589 1.150 1.00 97.50 100 PHE A C 1
ATOM 819 O O . PHE A 1 100 ? -2.332 -3.068 1.685 1.00 97.50 100 PHE A O 1
ATOM 826 N N . ILE A 1 101 ? -0.668 -4.571 1.738 1.00 95.50 101 ILE A N 1
ATOM 827 C CA . ILE A 1 101 ? -1.008 -5.157 3.038 1.00 95.50 101 ILE A CA 1
ATOM 828 C C . ILE A 1 101 ? -0.948 -4.096 4.140 1.00 95.50 101 ILE A C 1
ATOM 830 O O . ILE A 1 101 ? -1.890 -3.987 4.933 1.00 95.50 101 ILE A O 1
ATOM 834 N N . TYR A 1 102 ? 0.104 -3.275 4.196 1.00 95.75 102 TYR A N 1
ATOM 835 C CA . TYR A 1 102 ? 0.174 -2.201 5.191 1.00 95.75 102 TYR A CA 1
ATOM 836 C C . TYR A 1 102 ? -0.859 -1.105 4.948 1.00 95.75 102 TYR A C 1
ATOM 838 O O . TYR A 1 102 ? -1.427 -0.594 5.913 1.00 95.75 102 TYR A O 1
ATOM 846 N N . LEU A 1 103 ? -1.172 -0.779 3.690 1.00 96.69 103 LEU A N 1
ATOM 847 C CA . LEU A 1 103 ? -2.232 0.179 3.378 1.00 96.69 103 LEU A CA 1
ATOM 848 C C . LEU A 1 103 ? -3.609 -0.319 3.847 1.00 96.69 103 LEU A C 1
ATOM 850 O O . LEU A 1 103 ? -4.376 0.457 4.420 1.00 96.69 103 LEU A O 1
ATOM 854 N N . LEU A 1 104 ? -3.905 -1.610 3.666 1.00 95.00 104 LEU A N 1
ATOM 855 C CA . LEU A 1 104 ? -5.135 -2.231 4.162 1.00 95.00 104 LEU A CA 1
ATOM 856 C C . LEU A 1 104 ? -5.210 -2.231 5.691 1.00 95.00 104 LEU A C 1
ATOM 858 O O . LEU A 1 104 ? -6.267 -1.908 6.234 1.00 95.00 104 LEU A O 1
ATOM 862 N N . GLN A 1 105 ? -4.108 -2.552 6.378 1.00 93.56 105 GLN A N 1
ATOM 863 C CA . GLN A 1 105 ? -4.027 -2.480 7.843 1.00 93.56 105 GLN A CA 1
ATOM 864 C C . GLN A 1 105 ? -4.203 -1.048 8.351 1.00 93.56 105 GLN A C 1
ATOM 866 O O . GLN A 1 105 ? -4.895 -0.826 9.341 1.00 93.56 105 GLN A O 1
ATOM 871 N N . PHE A 1 106 ? -3.594 -0.073 7.675 1.00 94.75 106 PHE A N 1
ATOM 872 C CA . PHE A 1 106 ? -3.718 1.338 8.019 1.00 94.75 106 PHE A CA 1
ATOM 873 C C . PHE A 1 106 ? -5.168 1.796 7.911 1.00 94.75 106 PHE A C 1
ATOM 875 O O . PHE A 1 106 ? -5.702 2.358 8.863 1.00 94.75 106 PHE A O 1
ATOM 882 N N . ALA A 1 107 ? -5.818 1.514 6.781 1.00 94.88 107 ALA A N 1
ATOM 883 C CA . ALA A 1 107 ? -7.210 1.876 6.562 1.00 94.88 107 ALA A CA 1
ATOM 884 C C . ALA A 1 107 ? -8.158 1.202 7.554 1.00 94.88 107 ALA A C 1
ATOM 886 O O . ALA A 1 107 ? -9.046 1.867 8.082 1.00 94.88 107 ALA A O 1
ATOM 887 N N . ASP A 1 108 ? -7.930 -0.077 7.853 1.00 92.62 108 ASP A N 1
ATOM 888 C CA . ASP A 1 108 ? -8.692 -0.806 8.864 1.00 92.62 108 ASP A CA 1
ATOM 889 C C . ASP A 1 108 ? -8.551 -0.164 10.252 1.00 92.62 108 ASP A C 1
ATOM 891 O O . ASP A 1 108 ? -9.542 0.082 10.938 1.00 92.62 108 ASP A O 1
ATOM 895 N N . LEU A 1 109 ? -7.322 0.199 10.638 1.00 92.44 109 LEU A N 1
ATOM 896 C CA . LEU A 1 109 ? -7.034 0.810 11.935 1.00 92.44 109 LEU A CA 1
ATOM 897 C C . LEU A 1 109 ? -7.743 2.158 12.130 1.00 92.44 109 LEU A C 1
ATOM 899 O O . LEU A 1 109 ? -8.165 2.465 13.246 1.00 92.44 109 LEU A O 1
ATOM 903 N N . ILE A 1 110 ? -7.856 2.973 11.077 1.00 94.56 110 ILE A N 1
ATOM 904 C CA . ILE A 1 110 ? -8.447 4.319 11.165 1.00 94.56 110 ILE A CA 1
ATOM 905 C C . ILE A 1 110 ? -9.868 4.421 10.592 1.00 94.56 110 ILE A C 1
ATOM 907 O O . ILE A 1 110 ? -10.420 5.520 10.538 1.00 94.56 110 ILE A O 1
ATOM 911 N N . GLY A 1 111 ? -10.471 3.297 10.194 1.00 93.81 111 GLY A N 1
ATOM 912 C CA . GLY A 1 111 ? -11.856 3.230 9.723 1.00 93.81 111 GLY A CA 1
ATOM 913 C C . GLY A 1 111 ? -12.091 3.872 8.352 1.00 93.81 111 GLY A C 1
ATOM 914 O O . GLY A 1 111 ? -13.095 4.557 8.165 1.00 93.81 111 GLY A O 1
ATOM 915 N N . ILE A 1 112 ? -11.167 3.687 7.405 1.00 94.00 112 ILE A N 1
ATOM 916 C CA . ILE A 1 112 ? -11.317 4.143 6.015 1.00 94.00 112 ILE A CA 1
ATOM 917 C C . ILE A 1 112 ? -11.803 2.994 5.129 1.00 94.00 112 ILE A C 1
ATOM 919 O O . ILE A 1 112 ? -11.138 1.966 5.018 1.00 94.00 112 ILE A O 1
ATOM 923 N N . ASP A 1 113 ? -12.894 3.227 4.398 1.00 94.62 113 ASP A N 1
ATOM 924 C CA . ASP A 1 113 ? -13.226 2.440 3.209 1.00 94.62 113 ASP A CA 1
ATOM 925 C C . ASP A 1 113 ? -12.320 2.885 2.048 1.00 94.62 113 ASP A C 1
ATOM 927 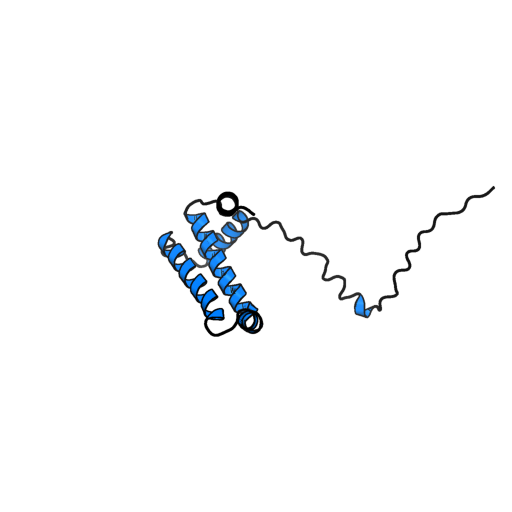O O . ASP A 1 113 ? -12.498 3.952 1.446 1.00 94.62 113 ASP A O 1
ATOM 931 N N . LEU A 1 114 ? -11.290 2.084 1.759 1.00 93.88 114 LEU A N 1
ATOM 932 C CA . LEU A 1 114 ? -10.326 2.385 0.699 1.00 93.88 114 LEU A CA 1
ATOM 933 C C . LEU A 1 114 ? -10.941 2.331 -0.698 1.00 93.88 114 LEU A C 1
ATOM 935 O O . LEU A 1 114 ? -10.488 3.067 -1.579 1.00 93.88 114 LEU A O 1
ATOM 939 N N . GLU A 1 115 ? -11.944 1.483 -0.917 1.00 93.88 115 GLU A N 1
ATOM 940 C CA . GLU A 1 115 ? -12.602 1.386 -2.213 1.00 93.88 115 GLU A CA 1
ATOM 941 C C . GLU A 1 115 ? -13.411 2.656 -2.484 1.00 93.88 115 GLU A C 1
ATOM 943 O O . GLU A 1 115 ? -13.243 3.291 -3.534 1.00 93.88 115 GLU A O 1
ATOM 948 N N . GLU A 1 116 ? -14.240 3.071 -1.524 1.00 95.25 116 GLU A N 1
ATOM 949 C CA . GLU A 1 116 ? -15.003 4.313 -1.614 1.00 95.25 116 GLU A CA 1
ATOM 950 C C . GLU A 1 116 ? -14.063 5.521 -1.763 1.00 95.25 116 GLU A C 1
ATOM 952 O O . GLU A 1 116 ? -14.246 6.351 -2.665 1.00 95.25 116 GLU A O 1
ATOM 957 N N . ALA A 1 117 ? -12.998 5.586 -0.955 1.00 96.25 117 ALA A N 1
ATOM 958 C CA . ALA A 1 117 ? -12.009 6.659 -1.015 1.00 96.25 117 ALA A CA 1
ATOM 959 C C . ALA A 1 117 ? -11.316 6.743 -2.387 1.00 96.25 117 ALA A C 1
ATOM 961 O O . ALA A 1 117 ? -11.166 7.839 -2.945 1.00 96.25 117 ALA A O 1
ATOM 962 N N . ALA A 1 118 ? -10.933 5.604 -2.975 1.00 96.25 118 ALA A N 1
ATOM 963 C CA . ALA A 1 118 ? -10.328 5.553 -4.303 1.00 96.25 118 ALA A CA 1
ATOM 964 C C . ALA A 1 118 ? -11.306 6.030 -5.388 1.00 96.25 118 ALA A C 1
ATOM 966 O O . ALA A 1 118 ? -10.945 6.863 -6.227 1.00 96.25 118 ALA A O 1
ATOM 967 N N . ARG A 1 119 ? -12.567 5.575 -5.349 1.00 97.00 119 ARG A N 1
ATOM 968 C CA . ARG A 1 119 ? -13.621 5.998 -6.291 1.00 97.00 119 ARG A CA 1
ATOM 969 C C . ARG A 1 119 ? -13.881 7.503 -6.215 1.00 97.00 119 ARG A C 1
ATOM 971 O O . ARG A 1 119 ? -13.898 8.176 -7.251 1.00 97.00 119 ARG A O 1
ATOM 978 N N . ALA A 1 120 ? -14.003 8.051 -5.007 1.00 97.69 120 ALA A N 1
ATOM 979 C CA . ALA A 1 120 ? -14.166 9.487 -4.793 1.00 97.69 120 ALA A CA 1
ATOM 980 C C . ALA A 1 120 ? -12.961 10.283 -5.327 1.00 97.69 120 ALA A C 1
ATOM 982 O O . ALA A 1 120 ? -13.121 11.310 -5.999 1.00 97.69 120 ALA A O 1
ATOM 983 N N . LYS A 1 121 ? -11.739 9.786 -5.094 1.00 97.62 121 LYS A N 1
ATOM 984 C CA . LYS A 1 121 ? -10.509 10.417 -5.584 1.00 97.62 121 LYS A CA 1
ATOM 985 C C . LYS A 1 121 ? -10.406 10.399 -7.111 1.00 97.62 121 LYS A C 1
ATOM 987 O O . LYS A 1 121 ? -9.991 11.407 -7.686 1.00 97.62 121 LYS A O 1
ATOM 992 N N . MET A 1 122 ? -10.813 9.314 -7.774 1.00 97.81 122 MET A N 1
ATOM 993 C CA . MET A 1 122 ? -10.860 9.242 -9.240 1.00 97.81 122 MET A CA 1
ATOM 994 C C . MET A 1 122 ? -11.811 10.284 -9.832 1.00 97.81 122 MET A C 1
ATOM 996 O O . MET A 1 122 ? -11.418 10.997 -10.753 1.00 97.81 122 MET A O 1
ATOM 1000 N N . LYS A 1 123 ? -13.019 10.439 -9.269 1.00 97.81 123 LYS A N 1
ATOM 1001 C CA . LYS A 1 123 ? -13.976 11.469 -9.707 1.00 97.81 123 LYS A CA 1
ATOM 1002 C C . LYS A 1 123 ? -13.372 12.873 -9.607 1.00 97.81 123 LYS A C 1
ATOM 1004 O O . LYS A 1 123 ? -13.371 13.618 -10.583 1.00 97.81 123 LYS A O 1
ATOM 1009 N N . LYS A 1 124 ? -12.756 13.190 -8.464 1.00 97.44 124 LYS A N 1
ATOM 1010 C CA . LYS A 1 124 ? -12.051 14.465 -8.257 1.00 97.44 124 LYS A CA 1
ATOM 1011 C C . LYS A 1 124 ? -10.898 14.673 -9.248 1.00 97.44 124 LYS A C 1
ATOM 1013 O O . LYS A 1 124 ? -10.637 15.797 -9.667 1.00 97.44 124 LYS A O 1
ATOM 1018 N N . ASN A 1 125 ? -10.170 13.614 -9.605 1.00 97.06 125 ASN A N 1
ATOM 1019 C CA . ASN A 1 125 ? -9.079 13.704 -10.576 1.00 97.06 125 ASN A CA 1
ATOM 1020 C C . ASN A 1 125 ? -9.596 13.939 -12.003 1.00 97.06 125 ASN A C 1
ATOM 1022 O O . ASN A 1 125 ? -8.983 14.724 -12.719 1.00 97.06 125 ASN A O 1
ATOM 1026 N N . ALA A 1 126 ? -10.716 13.322 -12.389 1.00 97.56 126 ALA A N 1
ATOM 1027 C CA . ALA A 1 126 ? -11.349 13.539 -13.692 1.00 97.56 126 ALA A CA 1
ATOM 1028 C C . ALA A 1 126 ? -11.847 14.985 -13.859 1.00 97.56 126 ALA A C 1
ATOM 1030 O O . ALA A 1 126 ? -11.689 15.576 -14.920 1.00 97.56 126 ALA A O 1
ATOM 1031 N N . GLU A 1 127 ? -12.381 15.584 -12.791 1.00 96.94 127 GLU A N 1
ATOM 1032 C CA . GLU A 1 127 ? -12.755 17.006 -12.773 1.00 96.94 127 GLU A CA 1
ATOM 1033 C C . GLU A 1 127 ? -11.528 17.928 -12.891 1.00 96.94 127 GLU A C 1
ATOM 1035 O O . GLU A 1 127 ? -11.594 18.980 -13.523 1.00 96.94 127 GLU A O 1
ATOM 1040 N N . LYS A 1 128 ? -10.393 17.538 -12.292 1.00 95.88 128 LYS A N 1
ATOM 1041 C CA . LYS A 1 128 ? -9.148 18.321 -12.321 1.00 95.88 128 LYS A CA 1
ATOM 1042 C C . LYS A 1 128 ? -8.410 18.234 -13.664 1.00 95.88 128 LYS A C 1
ATOM 1044 O O . LYS A 1 128 ? -7.755 19.201 -14.047 1.00 95.88 128 LYS A O 1
ATOM 1049 N N . TYR A 1 129 ? -8.478 17.089 -14.339 1.00 93.56 129 TYR A N 1
ATOM 1050 C CA . TYR A 1 129 ? -7.769 16.805 -15.588 1.00 93.56 129 TYR A CA 1
ATOM 1051 C C . TYR A 1 129 ? -8.756 16.282 -16.649 1.00 93.56 129 TYR A C 1
ATOM 1053 O O . TYR A 1 129 ? -8.830 15.069 -16.861 1.00 93.56 129 TYR A O 1
ATOM 1061 N N . PRO A 1 130 ? -9.545 17.174 -17.280 1.00 87.56 130 PRO A N 1
ATOM 1062 C CA . PRO A 1 130 ? -10.481 16.791 -18.334 1.00 87.56 130 PRO A CA 1
ATOM 1063 C C . PRO A 1 130 ? -9.749 16.337 -19.608 1.00 87.56 130 PRO A C 1
ATOM 1065 O O . PRO A 1 130 ? -8.613 16.748 -19.854 1.00 87.56 130 PRO A O 1
ATOM 1068 N N . VAL A 1 131 ? -10.419 15.490 -20.397 1.00 89.06 131 VAL A N 1
ATOM 1069 C CA . VAL A 1 131 ? -9.948 14.969 -21.697 1.00 89.06 131 VAL A CA 1
ATOM 1070 C C . VAL A 1 131 ? -10.351 15.902 -22.830 1.00 89.06 131 VAL A C 1
ATOM 1072 O O . VAL A 1 131 ? -11.507 16.384 -22.794 1.00 89.06 131 VAL A O 1
#

pLDDT: mean 80.81, std 22.34, range [34.03, 98.75]

Radius of gyration: 24.73 Å; chains: 1; bounding box: 64×56×67 Å

Secondary structure (DSSP, 8-state):
----------------GGGSSSSSTTS--------HHHHHHHHHHHHHHTT--TT--HHHHHHHHHHHHHHHHHTTSSS-HHHHHHHSHHHHHHHHHHHHHHHHHHHHHHT--HHHHHHHHHHHHHHHS--